Protein AF-J2HXX5-F1 (afdb_monomer_lite)

Sequence (52 aa):
TNHLDIDSIAAVEAGLQAYDGALLVVSHDEVFLENIDISRRFQLPLGEEVLL

Foldseek 3Di:
DPPDDPVRLVVVLVVLLPDPDDDDDDDPDPVSVVSNPDPDDDDDDPPDDDDD

Radius of gyration: 12.82 Å; chains: 1; bounding box: 30×20×31 Å

Structure (mmCIF, N/CA/C/O backbone):
data_AF-J2HXX5-F1
#
_entry.id   AF-J2HXX5-F1
#
loop_
_atom_site.group_PDB
_atom_site.id
_atom_site.type_symbol
_atom_site.label_atom_id
_atom_site.label_alt_id
_atom_site.label_comp_id
_atom_site.label_asym_id
_atom_site.label_entity_id
_atom_site.label_seq_id
_atom_site.pdbx_PDB_ins_code
_atom_site.Cartn_x
_atom_site.Cartn_y
_atom_site.Cartn_z
_atom_site.occupancy
_atom_site.B_iso_or_equiv
_atom_site.auth_seq_id
_atom_site.auth_comp_id
_atom_site.auth_asym_id
_atom_site.auth_atom_id
_atom_site.pdbx_PDB_model_num
ATOM 1 N N . THR A 1 1 ? 9.093 -0.552 12.652 1.00 43.88 1 THR A N 1
ATOM 2 C CA . THR A 1 1 ? 9.363 0.686 11.899 1.00 43.88 1 THR A CA 1
ATOM 3 C C . THR A 1 1 ? 10.106 0.303 10.646 1.00 43.88 1 THR A C 1
ATOM 5 O O . THR A 1 1 ? 11.288 0.006 10.739 1.00 43.88 1 THR A O 1
ATOM 8 N N . ASN A 1 2 ? 9.406 0.144 9.521 1.00 48.34 2 ASN A N 1
ATOM 9 C CA . ASN A 1 2 ? 10.065 -0.216 8.268 1.00 48.34 2 ASN A CA 1
ATOM 10 C C . ASN A 1 2 ? 10.780 1.043 7.761 1.00 48.34 2 ASN A C 1
ATOM 12 O O . ASN A 1 2 ? 10.121 2.002 7.376 1.00 48.34 2 ASN A O 1
ATOM 16 N N . HIS A 1 3 ? 12.102 1.093 7.901 1.00 62.50 3 HIS A N 1
ATOM 17 C CA . HIS A 1 3 ? 12.919 2.215 7.447 1.00 62.50 3 HIS A CA 1
ATOM 18 C C . HIS A 1 3 ? 13.392 1.897 6.030 1.00 62.50 3 HIS A C 1
ATOM 20 O O . HIS A 1 3 ? 14.535 1.502 5.824 1.00 62.50 3 HIS A O 1
ATOM 26 N N . LEU A 1 4 ? 12.454 1.936 5.084 1.00 60.53 4 LEU A N 1
ATOM 27 C CA . LEU A 1 4 ? 12.760 1.773 3.669 1.00 60.53 4 LEU A CA 1
ATOM 28 C C . LEU A 1 4 ? 13.172 3.135 3.116 1.00 60.53 4 LEU A C 1
ATOM 30 O O . LEU A 1 4 ? 12.428 4.105 3.250 1.00 60.53 4 LEU A O 1
ATOM 34 N N . ASP A 1 5 ? 14.353 3.195 2.506 1.00 67.75 5 ASP A N 1
ATOM 35 C CA . ASP A 1 5 ? 14.788 4.356 1.733 1.00 67.75 5 ASP A CA 1
ATOM 36 C C . ASP A 1 5 ? 13.831 4.588 0.546 1.00 67.75 5 ASP A C 1
ATOM 38 O O . ASP A 1 5 ? 13.219 3.643 0.042 1.00 67.75 5 ASP A O 1
ATOM 42 N N . ILE A 1 6 ? 13.706 5.839 0.084 1.00 62.69 6 ILE A N 1
ATOM 43 C CA . ILE A 1 6 ? 12.764 6.266 -0.977 1.00 62.69 6 ILE A CA 1
ATOM 44 C C . ILE A 1 6 ? 12.831 5.361 -2.219 1.00 62.69 6 ILE A C 1
ATOM 46 O O . ILE A 1 6 ? 11.796 4.977 -2.764 1.00 62.69 6 ILE A O 1
ATOM 50 N N . ASP A 1 7 ? 14.035 4.947 -2.616 1.00 64.06 7 ASP A N 1
ATOM 51 C CA . ASP A 1 7 ? 14.245 4.068 -3.772 1.00 64.06 7 ASP A CA 1
ATOM 52 C C . ASP A 1 7 ? 13.649 2.664 -3.565 1.00 64.06 7 ASP A C 1
ATOM 54 O O . ASP A 1 7 ? 13.154 2.037 -4.503 1.00 64.06 7 ASP A O 1
ATOM 58 N N . SER A 1 8 ? 13.654 2.171 -2.323 1.00 71.75 8 SER A N 1
ATOM 59 C CA . SER A 1 8 ? 13.060 0.878 -1.971 1.00 71.75 8 SER A CA 1
ATOM 60 C C . SER A 1 8 ? 11.533 0.941 -1.971 1.00 71.75 8 SER A C 1
ATOM 62 O O . SER A 1 8 ? 10.889 -0.035 -2.347 1.00 71.75 8 SER A O 1
ATOM 64 N N . ILE A 1 9 ? 10.948 2.083 -1.595 1.00 72.62 9 ILE A N 1
ATOM 65 C CA . ILE A 1 9 ? 9.495 2.298 -1.659 1.00 72.62 9 ILE A CA 1
ATOM 66 C C . ILE A 1 9 ? 9.035 2.297 -3.118 1.00 72.62 9 ILE A C 1
ATOM 68 O O . ILE A 1 9 ? 8.122 1.551 -3.453 1.00 72.62 9 ILE A O 1
ATOM 72 N N . ALA A 1 10 ? 9.726 3.024 -3.999 1.00 74.25 10 ALA A N 1
ATOM 73 C CA . ALA A 1 10 ? 9.383 3.081 -5.421 1.00 74.25 10 ALA A CA 1
ATOM 74 C C . ALA A 1 10 ? 9.439 1.698 -6.104 1.00 74.25 10 ALA A C 1
ATOM 76 O O . ALA A 1 10 ? 8.566 1.350 -6.900 1.00 74.25 10 ALA A O 1
ATOM 77 N N . ALA A 1 11 ? 10.440 0.874 -5.771 1.00 77.19 11 ALA A N 1
ATOM 78 C CA . ALA A 1 11 ? 10.544 -0.489 -6.294 1.00 77.19 11 ALA A CA 1
ATOM 79 C C . ALA A 1 11 ? 9.399 -1.396 -5.805 1.00 77.19 11 ALA A C 1
ATOM 81 O O . ALA A 1 11 ? 8.888 -2.219 -6.568 1.00 77.19 11 ALA A O 1
ATOM 82 N N . VAL A 1 12 ? 8.984 -1.238 -4.544 1.00 77.00 12 VAL A N 1
ATOM 83 C CA . VAL A 1 12 ? 7.840 -1.963 -3.980 1.00 77.00 12 VAL A CA 1
ATOM 84 C C . VAL A 1 12 ? 6.538 -1.495 -4.626 1.00 77.00 12 VAL A C 1
ATOM 86 O O . VAL A 1 12 ? 5.774 -2.341 -5.075 1.00 77.00 12 VAL A O 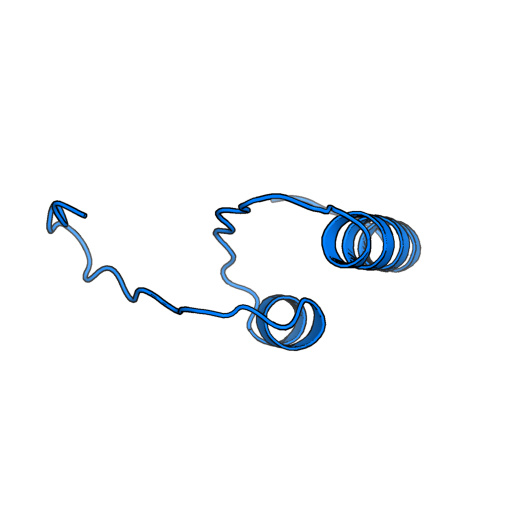1
ATOM 89 N N . GLU A 1 13 ? 6.301 -0.188 -4.746 1.00 76.19 13 GLU A N 1
ATOM 90 C CA . GLU A 1 13 ? 5.112 0.371 -5.406 1.00 76.19 13 GLU A CA 1
ATOM 91 C C . GLU A 1 13 ? 4.961 -0.162 -6.839 1.00 76.19 13 GLU A C 1
ATOM 93 O O . GLU A 1 13 ? 3.900 -0.677 -7.192 1.00 76.19 13 GLU A O 1
ATOM 98 N N . ALA A 1 14 ? 6.036 -0.147 -7.634 1.00 79.62 14 ALA A N 1
ATOM 99 C CA . ALA A 1 14 ? 6.021 -0.675 -8.998 1.00 79.62 14 ALA A CA 1
ATOM 100 C C . ALA A 1 14 ? 5.722 -2.185 -9.048 1.00 79.62 14 ALA A C 1
ATOM 102 O O . ALA A 1 14 ? 4.971 -2.650 -9.907 1.00 79.62 14 ALA A O 1
ATOM 103 N N . GLY A 1 15 ? 6.288 -2.961 -8.118 1.00 80.12 15 GLY A N 1
ATOM 104 C CA . GLY A 1 15 ? 6.016 -4.393 -8.008 1.00 80.12 15 GLY A CA 1
ATOM 105 C C . GLY A 1 15 ? 4.571 -4.697 -7.610 1.00 80.12 15 GLY A C 1
ATOM 106 O O . GLY A 1 15 ? 3.970 -5.620 -8.156 1.00 80.12 15 GLY A O 1
ATOM 107 N N . LEU A 1 16 ? 4.003 -3.908 -6.694 1.00 78.75 16 LEU A N 1
ATOM 108 C CA . LEU A 1 16 ? 2.612 -4.041 -6.261 1.00 78.75 16 LEU A CA 1
ATOM 109 C C . LEU A 1 16 ? 1.631 -3.662 -7.378 1.00 78.75 16 LEU A C 1
ATOM 111 O O . LEU A 1 16 ? 0.655 -4.376 -7.578 1.00 78.75 16 LEU A O 1
ATOM 115 N N . GLN A 1 17 ? 1.911 -2.603 -8.143 1.00 77.50 17 GLN A N 1
ATOM 116 C CA . GLN A 1 17 ? 1.084 -2.207 -9.291 1.00 77.50 17 GLN A CA 1
ATOM 117 C C . GLN A 1 17 ? 1.098 -3.241 -10.428 1.00 77.50 17 GLN A C 1
ATOM 119 O O . GLN A 1 17 ? 0.107 -3.394 -11.137 1.00 77.50 17 GLN A O 1
ATOM 124 N N . ALA A 1 18 ? 2.207 -3.960 -10.613 1.00 81.00 18 ALA A N 1
ATOM 125 C CA . ALA A 1 18 ? 2.328 -5.001 -11.634 1.00 81.00 18 ALA A CA 1
ATOM 126 C C . ALA A 1 18 ? 1.774 -6.371 -11.192 1.00 81.00 18 ALA A C 1
ATOM 128 O O . ALA A 1 18 ? 1.781 -7.318 -11.984 1.00 81.00 18 ALA A O 1
ATOM 129 N N . TYR A 1 19 ? 1.337 -6.512 -9.938 1.00 81.44 19 TYR A N 1
ATOM 130 C CA . TYR A 1 19 ? 0.865 -7.783 -9.402 1.00 81.44 19 TYR A CA 1
ATOM 131 C C . TYR A 1 19 ? -0.565 -8.085 -9.868 1.00 81.44 19 TYR A C 1
ATOM 133 O O . TYR A 1 19 ? -1.526 -7.460 -9.427 1.00 81.44 19 TYR A O 1
ATOM 141 N N . ASP A 1 20 ? -0.713 -9.092 -10.732 1.00 78.81 20 ASP A N 1
ATOM 142 C CA . ASP A 1 20 ? -2.010 -9.583 -11.217 1.00 78.81 20 ASP A CA 1
ATOM 143 C C . ASP A 1 20 ? -2.670 -10.517 -10.184 1.00 78.81 20 ASP A C 1
ATOM 145 O O . ASP A 1 20 ? -2.757 -11.737 -10.348 1.00 78.81 20 ASP A O 1
ATOM 149 N N . GLY A 1 21 ? -3.056 -9.949 -9.041 1.00 82.69 21 GLY A N 1
ATOM 150 C CA . GLY A 1 21 ? -3.691 -10.678 -7.948 1.00 82.69 21 GLY A CA 1
ATOM 151 C C . GLY A 1 21 ? -4.286 -9.764 -6.880 1.00 82.69 21 GLY A C 1
ATOM 152 O O . GLY A 1 21 ? -4.250 -8.542 -6.977 1.00 82.69 21 GLY A O 1
ATOM 153 N N . ALA A 1 22 ? -4.859 -10.361 -5.835 1.00 84.69 22 ALA A N 1
ATOM 154 C CA . ALA A 1 22 ? -5.404 -9.604 -4.711 1.00 84.69 22 ALA A CA 1
ATOM 155 C C . ALA A 1 22 ? -4.310 -9.291 -3.681 1.00 84.69 22 ALA A C 1
ATOM 157 O O . ALA A 1 22 ? -3.564 -10.182 -3.268 1.00 84.69 22 ALA A O 1
ATOM 158 N N . LEU A 1 23 ? -4.259 -8.039 -3.233 1.00 82.38 23 LEU A N 1
ATOM 159 C CA . LEU A 1 23 ? -3.324 -7.555 -2.224 1.00 82.38 23 LEU A CA 1
ATOM 160 C C . LEU A 1 23 ? -4.096 -6.974 -1.033 1.00 82.38 23 LEU A C 1
ATOM 162 O O . LEU A 1 23 ? -5.045 -6.213 -1.214 1.00 82.38 23 LEU A O 1
ATOM 166 N N . LEU A 1 24 ? -3.664 -7.308 0.185 1.00 84.50 24 LEU A N 1
ATOM 167 C CA . LEU A 1 24 ? -4.116 -6.660 1.416 1.00 84.50 24 LEU A CA 1
ATOM 168 C C . LEU A 1 24 ? -2.949 -5.867 2.004 1.00 84.50 24 LEU A C 1
ATOM 170 O O . LEU A 1 24 ? -1.914 -6.442 2.340 1.00 84.50 24 LEU A O 1
ATOM 174 N N . VAL A 1 25 ? -3.123 -4.552 2.131 1.00 84.31 25 VAL A N 1
ATOM 175 C CA . VAL A 1 25 ? -2.086 -3.632 2.612 1.00 84.31 25 VAL A CA 1
ATOM 176 C C . VAL A 1 25 ? -2.553 -2.951 3.888 1.00 84.31 25 VAL A C 1
ATOM 178 O O . VAL A 1 25 ? -3.686 -2.481 3.972 1.00 84.31 25 VAL A O 1
ATOM 181 N N . VAL A 1 26 ? -1.659 -2.873 4.874 1.00 85.50 26 VAL A N 1
ATOM 182 C CA . VAL A 1 26 ? -1.874 -2.140 6.124 1.00 85.50 26 VAL A CA 1
ATOM 183 C C . VAL A 1 26 ? -0.736 -1.143 6.283 1.00 85.50 26 VAL A C 1
ATOM 185 O O . VAL A 1 26 ? 0.425 -1.531 6.401 1.00 85.50 26 VAL A O 1
ATOM 188 N N . SER A 1 27 ? -1.071 0.144 6.278 1.00 83.19 27 SER A N 1
ATOM 189 C CA . SER A 1 27 ? -0.114 1.231 6.464 1.00 83.19 27 SER A CA 1
ATOM 190 C C . SER A 1 27 ? -0.729 2.343 7.308 1.00 83.19 27 SER A C 1
ATOM 192 O O . SER A 1 27 ? -1.944 2.533 7.305 1.00 83.19 27 SER A O 1
ATOM 194 N N . HIS A 1 28 ? 0.129 3.075 8.016 1.00 83.44 28 HIS A N 1
ATOM 195 C CA . HIS A 1 28 ? -0.224 4.338 8.671 1.00 83.44 28 HIS A CA 1
ATOM 196 C C . HIS A 1 28 ? 0.131 5.560 7.800 1.00 83.44 28 HIS A C 1
ATOM 198 O O . HIS A 1 28 ? -0.131 6.686 8.206 1.00 83.44 28 HIS A O 1
ATOM 204 N N . ASP A 1 29 ? 0.750 5.340 6.635 1.00 86.00 29 ASP A N 1
ATOM 205 C CA . ASP A 1 29 ? 1.134 6.369 5.665 1.00 86.00 29 ASP A CA 1
ATOM 206 C C . ASP A 1 29 ? 0.063 6.482 4.575 1.00 86.00 29 ASP A C 1
ATOM 208 O O . ASP A 1 29 ? -0.181 5.525 3.836 1.00 86.00 29 ASP A O 1
ATOM 212 N N . GLU A 1 30 ? -0.595 7.636 4.499 1.00 83.94 30 GLU A N 1
ATOM 213 C CA . GLU A 1 30 ? -1.688 7.870 3.554 1.00 83.94 30 GLU A CA 1
ATOM 214 C C . GLU A 1 30 ? -1.200 8.095 2.123 1.00 83.94 30 GLU A C 1
ATOM 216 O O . GLU A 1 30 ? -1.847 7.617 1.194 1.00 83.94 30 GLU A O 1
ATOM 221 N N . VAL A 1 31 ? -0.040 8.735 1.945 1.00 85.06 31 VAL A N 1
ATOM 222 C CA . VAL A 1 31 ? 0.525 9.022 0.616 1.00 85.06 31 VAL A CA 1
ATOM 223 C C . VAL A 1 31 ? 0.905 7.715 -0.074 1.00 85.06 31 VAL A C 1
ATOM 225 O O . VAL A 1 31 ? 0.586 7.508 -1.242 1.00 85.06 31 VAL A O 1
ATOM 228 N N . PHE A 1 32 ? 1.504 6.782 0.669 1.00 82.94 32 PHE A N 1
ATOM 229 C CA . PHE A 1 32 ? 1.797 5.443 0.154 1.00 82.94 32 PHE A CA 1
ATOM 230 C C . PHE A 1 32 ? 0.529 4.697 -0.296 1.00 82.94 32 PHE A C 1
ATOM 232 O O .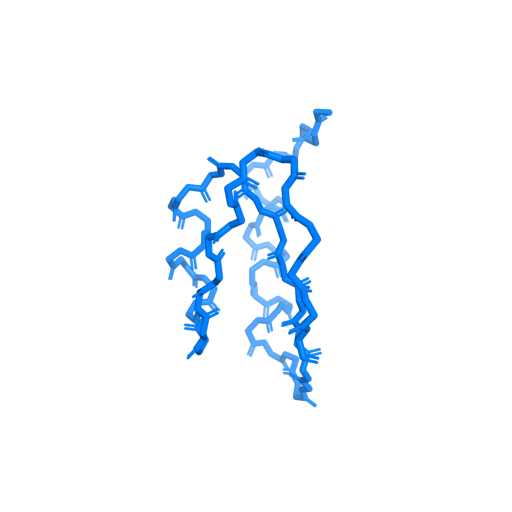 PHE A 1 32 ? 0.520 4.069 -1.353 1.00 82.94 32 PHE A O 1
ATOM 239 N N . LEU A 1 33 ? -0.553 4.760 0.491 1.00 84.44 33 LEU A N 1
ATOM 240 C CA . LEU A 1 33 ? -1.813 4.084 0.157 1.00 84.44 33 LEU A CA 1
ATOM 241 C C . LEU A 1 33 ? -2.490 4.681 -1.084 1.00 84.44 33 LEU A C 1
ATOM 243 O O . LEU A 1 33 ? -3.139 3.945 -1.825 1.00 84.44 33 LEU A O 1
ATOM 247 N N . GLU A 1 34 ? -2.343 5.988 -1.305 1.00 83.88 34 GLU A N 1
ATOM 248 C CA . GLU A 1 34 ? -2.826 6.668 -2.511 1.00 83.88 34 GLU A CA 1
ATOM 249 C C . GLU A 1 34 ? -2.022 6.265 -3.756 1.00 83.88 34 GLU A C 1
ATOM 251 O O . GLU A 1 34 ? -2.609 6.017 -4.808 1.00 83.88 34 GLU A O 1
ATOM 256 N N . ASN A 1 35 ? -0.699 6.119 -3.637 1.00 85.44 35 ASN A N 1
ATOM 257 C CA . ASN A 1 35 ? 0.177 5.781 -4.765 1.00 85.44 35 ASN A CA 1
ATOM 258 C C . ASN A 1 35 ? -0.059 4.375 -5.346 1.00 85.44 35 ASN A C 1
ATOM 260 O O . ASN A 1 35 ? 0.159 4.152 -6.539 1.00 85.44 35 ASN A O 1
ATOM 264 N N . ILE A 1 36 ? -0.490 3.411 -4.526 1.00 82.56 36 ILE A N 1
ATOM 265 C CA . ILE A 1 36 ? -0.704 2.016 -4.957 1.00 82.56 36 ILE A CA 1
ATOM 266 C C . ILE A 1 36 ? -2.114 1.741 -5.517 1.00 82.56 36 ILE A C 1
ATOM 268 O O . ILE A 1 36 ? -2.426 0.586 -5.794 1.00 82.56 36 ILE A O 1
ATOM 272 N N . ASP A 1 37 ? -2.954 2.773 -5.671 1.00 81.19 37 ASP A N 1
ATOM 273 C CA . ASP A 1 37 ? -4.296 2.720 -6.284 1.00 81.19 37 ASP A CA 1
ATOM 274 C C . ASP A 1 37 ? -5.211 1.604 -5.721 1.00 81.19 37 ASP A C 1
ATOM 276 O O . ASP A 1 37 ? -5.711 0.721 -6.425 1.00 81.19 37 ASP A O 1
ATOM 280 N N . ILE A 1 38 ? -5.412 1.604 -4.396 1.00 83.44 38 ILE A N 1
A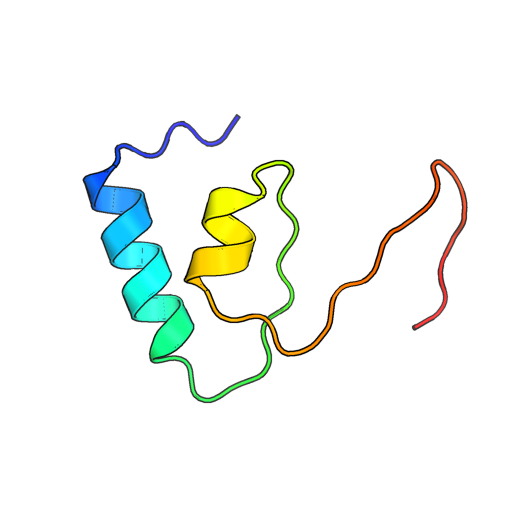TOM 281 C CA . ILE A 1 38 ? -6.232 0.587 -3.719 1.00 83.44 38 ILE A CA 1
ATOM 282 C C . ILE A 1 38 ? -7.700 0.604 -4.176 1.00 83.44 38 ILE A C 1
ATOM 284 O O . ILE A 1 38 ? -8.399 1.611 -4.104 1.00 83.44 38 ILE A O 1
ATOM 288 N N . SER A 1 39 ? -8.243 -0.567 -4.519 1.00 86.06 39 SER A N 1
ATOM 289 C CA . SER A 1 39 ? -9.648 -0.679 -4.952 1.00 86.06 39 SER A CA 1
ATOM 290 C C . SER A 1 39 ? -10.671 -0.606 -3.807 1.00 86.06 39 SER A C 1
ATOM 292 O O . SER A 1 39 ? -11.863 -0.411 -4.048 1.00 86.06 39 SER A O 1
ATOM 294 N N . ARG A 1 40 ? -10.248 -0.831 -2.555 1.00 86.94 40 ARG A N 1
ATOM 295 C CA . ARG A 1 40 ? -11.109 -0.788 -1.359 1.00 86.94 40 ARG A CA 1
ATOM 296 C C . ARG A 1 40 ? -10.301 -0.391 -0.124 1.00 86.94 40 ARG A C 1
ATOM 298 O O . ARG A 1 40 ? -9.211 -0.913 0.085 1.00 86.94 40 ARG A O 1
ATOM 305 N N 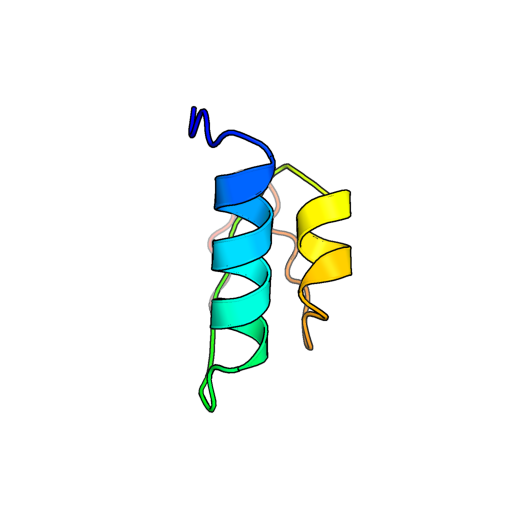. ARG A 1 41 ? -10.869 0.476 0.722 1.00 86.75 41 ARG A N 1
ATOM 306 C CA . ARG A 1 41 ? -10.281 0.891 2.007 1.00 86.75 41 ARG A CA 1
ATOM 307 C C . ARG A 1 41 ? -11.177 0.448 3.159 1.00 86.75 41 ARG A C 1
ATOM 309 O O . ARG A 1 41 ? -12.369 0.738 3.160 1.00 86.75 41 ARG A O 1
ATOM 316 N N . PHE A 1 42 ? -10.585 -0.219 4.145 1.00 85.62 42 PHE A N 1
ATOM 317 C CA . PHE A 1 42 ? -11.239 -0.568 5.404 1.00 85.62 42 PHE A CA 1
ATOM 318 C C . PHE A 1 42 ? -10.622 0.267 6.526 1.00 85.62 42 PHE A C 1
ATOM 320 O O . PHE A 1 42 ? -9.401 0.325 6.656 1.00 85.62 42 PHE A O 1
ATOM 327 N N . GLN A 1 43 ? -11.459 0.930 7.322 1.00 83.69 43 GLN A N 1
ATOM 328 C CA . GLN A 1 43 ? -11.038 1.573 8.565 1.00 83.69 43 GLN A CA 1
ATOM 329 C C . GLN A 1 43 ? -11.484 0.690 9.721 1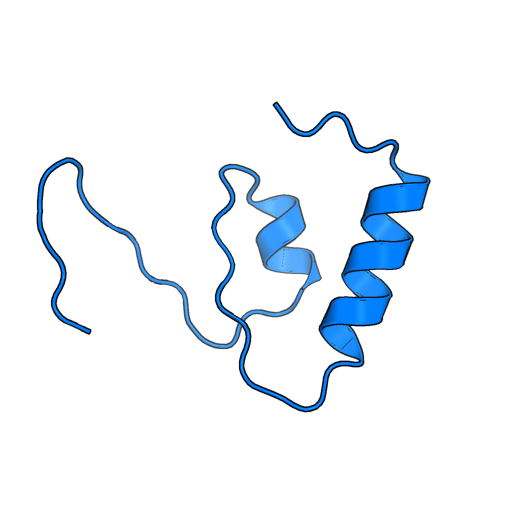.00 83.69 43 GLN A C 1
ATOM 331 O O . GLN A 1 43 ? -12.676 0.445 9.890 1.00 83.69 43 GLN A O 1
ATOM 336 N N . LEU A 1 44 ? -10.514 0.194 10.484 1.00 81.25 44 LEU A N 1
ATOM 337 C CA . LEU A 1 44 ? -10.768 -0.628 11.658 1.00 81.25 44 LEU A CA 1
ATOM 338 C C . LEU A 1 44 ? -10.781 0.281 12.895 1.00 81.25 44 LEU A C 1
ATOM 340 O O . LEU A 1 44 ? -9.740 0.866 13.214 1.00 81.25 44 LEU A O 1
ATOM 344 N N . PRO A 1 45 ? -11.923 0.446 13.586 1.00 76.69 45 PRO A N 1
ATOM 345 C CA . PRO A 1 45 ? -11.939 1.104 14.884 1.00 76.69 45 PRO A CA 1
ATOM 346 C C . PRO A 1 45 ? -11.152 0.272 15.910 1.00 76.69 45 PRO A C 1
ATOM 348 O O . PRO A 1 45 ? -11.104 -0.957 15.853 1.00 76.69 45 PRO A O 1
ATOM 351 N N . LEU A 1 46 ? -10.485 0.954 16.845 1.00 79.31 46 LEU A N 1
ATOM 352 C CA . LEU A 1 46 ? -9.643 0.315 17.860 1.00 79.31 46 LEU A CA 1
ATOM 353 C C . LEU A 1 46 ? -10.451 -0.692 18.694 1.00 79.31 46 LEU A C 1
ATOM 355 O O . LEU A 1 46 ? -11.346 -0.301 19.438 1.00 79.31 46 LEU A O 1
ATOM 359 N N . GLY A 1 47 ? -10.070 -1.970 18.620 1.00 70.31 47 GLY A N 1
ATOM 360 C CA . GLY A 1 47 ? -10.596 -3.028 19.486 1.00 70.31 47 GLY A CA 1
ATOM 361 C C . GLY A 1 47 ? -11.843 -3.758 18.979 1.00 70.31 47 GLY A C 1
ATOM 362 O O . GLY A 1 47 ? -12.360 -4.592 19.717 1.00 70.31 47 GLY A O 1
ATOM 363 N N . GLU A 1 48 ? -12.310 -3.500 17.754 1.00 66.06 48 GLU A N 1
ATOM 364 C CA . GLU A 1 48 ? -13.373 -4.299 17.129 1.00 66.06 48 GLU A CA 1
ATOM 365 C C . GLU A 1 48 ? -12.799 -5.332 16.152 1.00 66.06 48 GLU A C 1
ATOM 367 O O . GLU A 1 48 ? -12.011 -5.009 15.260 1.00 66.06 48 GLU A O 1
ATOM 372 N N . GLU A 1 49 ? -13.222 -6.589 16.303 1.00 64.62 49 GLU A N 1
ATOM 373 C CA . GLU A 1 49 ? -13.061 -7.593 15.254 1.00 64.62 49 GLU A CA 1
ATOM 374 C C . GLU A 1 49 ? -14.023 -7.271 14.111 1.00 64.62 49 GLU A C 1
ATOM 376 O O . GLU A 1 49 ? -15.244 -7.291 14.275 1.00 64.62 49 GLU A O 1
ATOM 381 N N . VAL A 1 50 ? -13.468 -7.000 12.933 1.00 63.66 50 VAL A N 1
ATOM 382 C CA . VAL A 1 50 ? -14.252 -6.854 11.709 1.00 63.66 50 VAL A CA 1
ATOM 383 C C . VAL A 1 50 ? -14.203 -8.178 10.958 1.00 63.66 50 VAL A C 1
ATOM 385 O O . VAL A 1 50 ? -13.169 -8.557 10.409 1.00 63.66 50 VAL A O 1
ATOM 388 N N . LEU A 1 51 ? -15.328 -8.894 10.963 1.00 61.88 51 LEU A N 1
ATOM 389 C CA . LEU A 1 51 ? -15.548 -10.059 10.107 1.00 61.88 51 LEU A CA 1
ATOM 390 C C . LEU A 1 51 ? -15.751 -9.567 8.666 1.00 61.88 51 LEU A C 1
ATOM 392 O O . LEU A 1 51 ? -16.763 -8.931 8.367 1.00 61.88 51 LEU A O 1
ATOM 396 N N . LEU A 1 52 ? -14.748 -9.816 7.820 1.00 60.84 52 LEU A N 1
ATOM 397 C CA . LEU A 1 52 ? -14.736 -9.514 6.383 1.00 60.84 52 LEU A CA 1
ATOM 398 C C . LEU A 1 52 ? -15.517 -10.547 5.563 1.00 60.84 52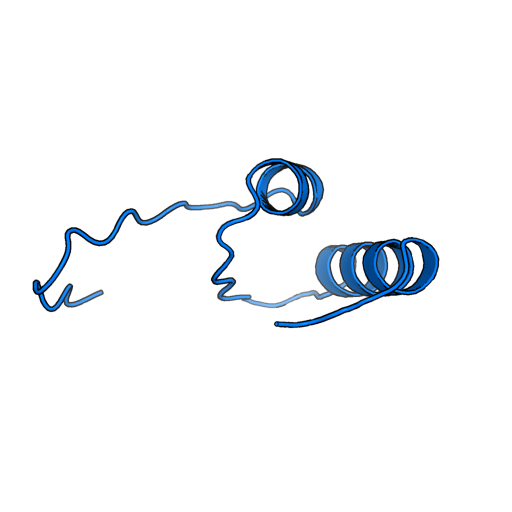 LEU A C 1
ATOM 400 O O . LEU A 1 52 ? -15.442 -11.750 5.902 1.00 60.84 52 LEU A O 1
#

Secondary structure (DSSP, 8-state):
-----HHHHHHHHHHHHT--S------S-HHHHHHTT-S------TT-----

pLDDT: mean 76.52, std 10.04, range [43.88, 86.94]